Protein AF-A0A9D4HBR3-F1 (afdb_monomer)

Mean predicted aligned error: 15.55 Å

Solvent-accessible surface area (backbone atoms only — not comparable to full-atom values): 8563 Å² total; per-residue (Å²): 109,72,69,60,52,49,53,51,51,51,49,51,51,51,51,50,50,49,49,50,50,50,50,48,51,50,49,49,50,49,50,48,52,51,50,48,51,51,49,49,54,50,50,51,51,48,52,53,49,50,52,51,51,48,52,49,50,50,53,51,49,52,51,49,50,52,50,49,52,49,50,50,53,49,52,53,51,50,51,53,49,52,51,51,49,52,50,51,51,53,56,50,50,66,74,43,65,89,54,67,64,66,54,52,53,53,48,52,51,55,50,50,51,55,48,50,50,49,51,51,52,52,51,51,51,51,52,50,45,41,63,71,48,49,49,54,53,51,52,48,53,54,50,51,51,54,51,52,54,50,52,53,51,49,54,54,50,67,76,74,108

pLDDT: mean 71.57, std 7.6, range [51.59, 83.25]

Radius of gyration: 37.35 Å; Cα contacts (8 Å, |Δi|>4): 34; chains: 1; bounding box: 72×26×119 Å

Foldseek 3Di:
DVVVVVVVVCVVCCCVCCCCVCCCCCCCVVCVVVVVVVVCCCVCCLVVCLVVVLVVCLVVVLVCVLCCLCCCCCVVVVVVVVVVCCVVCVVVCVVPVPPNPPCVVCCCVVCCVVVCCCCCVVSVVVSCCCNPPVSVVVSCVVSVVVSVVVVVVVVVVVVVD

Organism: Dreissena polymorpha (NCBI:txid45954)

Structure (mmCIF, N/CA/C/O backbone):
data_AF-A0A9D4HBR3-F1
#
_entry.id   AF-A0A9D4HBR3-F1
#
loop_
_atom_site.group_PDB
_atom_site.id
_atom_site.type_symbol
_atom_site.label_atom_id
_atom_site.label_alt_id
_atom_site.label_comp_id
_atom_site.label_asym_id
_atom_site.label_entity_id
_atom_site.label_seq_id
_atom_site.pdbx_PDB_ins_code
_atom_site.Cartn_x
_atom_site.Cartn_y
_atom_site.Cartn_z
_atom_site.occupancy
_atom_site.B_iso_or_equiv
_atom_site.auth_seq_id
_atom_site.auth_comp_id
_atom_site.auth_asym_id
_atom_site.auth_atom_id
_atom_site.pdbx_PDB_model_num
ATOM 1 N N . MET A 1 1 ? -37.731 -17.568 69.013 1.00 63.91 1 MET A N 1
ATOM 2 C CA . MET A 1 1 ? -38.483 -17.789 67.756 1.00 63.91 1 MET A CA 1
ATOM 3 C C . MET A 1 1 ? -38.574 -16.510 66.928 1.00 63.91 1 MET A C 1
ATOM 5 O O . MET A 1 1 ? -37.933 -16.454 65.889 1.00 63.91 1 MET A O 1
ATOM 9 N N . HIS A 1 2 ? -39.246 -15.455 67.406 1.00 68.19 2 HIS A N 1
ATOM 10 C CA . HIS A 1 2 ? -39.444 -14.206 66.645 1.00 68.19 2 HIS A CA 1
ATOM 11 C C . HIS A 1 2 ? -38.140 -13.494 66.219 1.00 68.19 2 HIS A C 1
ATOM 13 O O . HIS A 1 2 ? -37.972 -13.130 65.060 1.00 68.19 2 HIS A O 1
ATOM 19 N N . THR A 1 3 ? -37.170 -13.359 67.127 1.00 71.62 3 THR A N 1
ATOM 20 C CA . THR A 1 3 ? -35.855 -12.750 66.843 1.00 71.62 3 THR A CA 1
ATOM 21 C C . THR A 1 3 ? -35.018 -13.555 65.852 1.00 71.62 3 THR A C 1
ATOM 23 O O . THR A 1 3 ? -34.345 -12.970 65.012 1.00 71.62 3 THR A O 1
ATOM 26 N N . TYR A 1 4 ? -35.099 -14.886 65.915 1.00 77.56 4 TYR A N 1
ATOM 27 C CA . TYR A 1 4 ? -34.382 -15.800 65.020 1.00 77.56 4 TYR A CA 1
ATO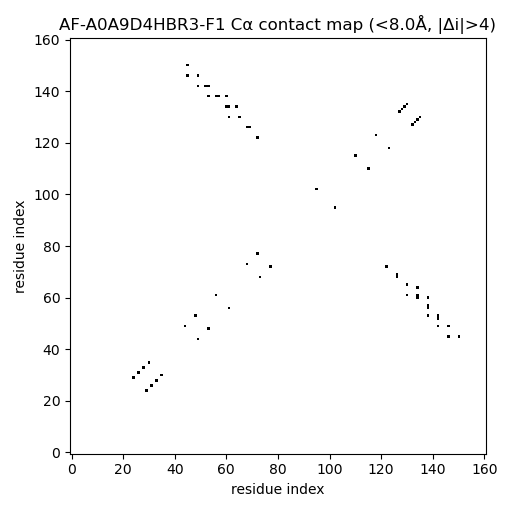M 28 C C . TYR A 1 4 ? -34.943 -15.756 63.594 1.00 77.56 4 TYR A C 1
ATOM 30 O O . TYR A 1 4 ? -34.197 -15.767 62.620 1.00 77.56 4 TYR A O 1
ATOM 38 N N . MET A 1 5 ? -36.268 -15.664 63.471 1.00 75.69 5 MET A N 1
ATOM 39 C CA . MET A 1 5 ? -36.930 -15.515 62.179 1.00 75.69 5 MET A CA 1
ATOM 40 C C . MET A 1 5 ? -36.619 -14.145 61.558 1.00 75.69 5 MET A C 1
ATOM 42 O O . MET A 1 5 ? -36.311 -14.059 60.373 1.00 75.69 5 MET A O 1
ATOM 46 N N . HIS A 1 6 ? -36.615 -13.085 62.372 1.00 81.44 6 HIS A N 1
ATOM 47 C CA . HIS A 1 6 ? -36.271 -11.734 61.932 1.00 81.44 6 HIS A CA 1
ATOM 48 C C . HIS A 1 6 ? -34.823 -11.632 61.428 1.00 81.44 6 HIS A C 1
ATOM 50 O O . HIS A 1 6 ? -34.583 -11.092 60.351 1.00 81.44 6 HIS A O 1
ATOM 56 N N . THR A 1 7 ? -33.847 -12.178 62.160 1.00 78.44 7 THR A N 1
ATOM 57 C CA . THR A 1 7 ? -32.441 -12.162 61.726 1.00 78.44 7 THR A CA 1
ATOM 58 C C . THR A 1 7 ? -32.206 -13.019 60.489 1.00 78.44 7 THR A C 1
ATOM 60 O O . THR A 1 7 ? -31.430 -12.617 59.624 1.00 78.44 7 THR A O 1
ATOM 63 N N . TYR A 1 8 ? -32.890 -14.160 60.361 1.00 83.19 8 TYR A N 1
ATOM 64 C CA . TYR A 1 8 ? -32.780 -15.016 59.181 1.00 83.19 8 TYR A CA 1
ATOM 65 C C . TYR A 1 8 ? -33.325 -14.328 57.927 1.00 83.19 8 TYR A C 1
ATOM 67 O O . TYR A 1 8 ? -32.634 -14.268 56.914 1.00 83.19 8 TYR A O 1
ATOM 75 N N . ILE A 1 9 ? -34.521 -13.738 58.013 1.00 78.88 9 ILE A N 1
ATOM 76 C CA . ILE A 1 9 ? -35.139 -12.991 56.910 1.00 78.88 9 ILE A CA 1
ATOM 77 C C . ILE A 1 9 ? -34.282 -11.782 56.538 1.00 78.88 9 ILE A C 1
ATOM 79 O O . ILE A 1 9 ? -33.980 -11.584 55.365 1.00 78.88 9 ILE A O 1
ATOM 83 N N . HIS A 1 10 ? -33.835 -11.006 57.528 1.00 82.38 10 HIS A N 1
ATOM 84 C CA . HIS A 1 10 ? -32.993 -9.840 57.283 1.00 82.38 10 HIS A CA 1
ATOM 85 C C . HIS A 1 10 ? -31.680 -10.226 56.601 1.00 82.38 10 HIS A C 1
ATOM 87 O O . HIS A 1 10 ? -31.306 -9.617 55.603 1.00 82.38 10 HIS A O 1
ATOM 93 N N . LYS A 1 11 ? -31.007 -11.277 57.085 1.00 82.81 11 LYS A N 1
ATOM 94 C CA . LYS A 1 11 ? -29.763 -11.762 56.489 1.00 82.81 11 LYS A CA 1
ATOM 95 C C . LYS A 1 11 ? -29.993 -12.249 55.065 1.00 82.81 11 LYS A C 1
ATOM 97 O O . LYS A 1 11 ? -29.231 -11.857 54.196 1.00 82.81 11 LYS A O 1
ATOM 102 N N . TYR A 1 12 ? -31.042 -13.036 54.824 1.00 82.75 12 TYR A N 1
ATOM 103 C CA . TYR A 1 12 ? -31.342 -13.597 53.507 1.00 82.75 12 TYR A CA 1
ATOM 104 C C . TYR A 1 12 ? -31.671 -12.507 52.485 1.00 82.75 12 TYR A C 1
ATOM 106 O O . TYR A 1 12 ? -31.082 -12.482 51.408 1.00 82.75 12 TYR A O 1
ATOM 114 N N . ILE A 1 13 ? -32.546 -11.563 52.849 1.00 80.25 13 ILE A N 1
ATOM 115 C CA . ILE A 1 13 ? -32.905 -10.416 52.009 1.00 80.25 13 ILE A CA 1
ATOM 116 C C . ILE A 1 13 ? -31.675 -9.550 51.752 1.00 80.25 13 ILE A C 1
ATOM 118 O O . ILE A 1 13 ? -31.388 -9.235 50.602 1.00 80.25 13 ILE A O 1
ATOM 122 N N . HIS A 1 14 ? -30.912 -9.210 52.793 1.00 83.25 14 HIS A N 1
ATOM 123 C CA . HIS A 1 14 ? -29.719 -8.386 52.646 1.00 83.25 14 HIS A CA 1
ATOM 124 C C . HIS A 1 14 ? -28.685 -9.066 51.752 1.00 83.25 14 HIS A C 1
ATOM 126 O O . HIS A 1 14 ? -28.184 -8.441 50.827 1.00 83.25 14 HIS A O 1
ATOM 132 N N . THR A 1 15 ? -28.376 -10.346 51.974 1.00 81.81 15 THR A N 1
ATOM 133 C CA . THR A 1 15 ? -27.415 -11.056 51.127 1.00 81.81 15 THR A CA 1
ATOM 134 C C . THR A 1 15 ? -27.917 -11.193 49.707 1.00 81.81 15 THR A C 1
ATOM 136 O O . THR A 1 15 ? -27.139 -10.940 48.806 1.00 81.81 15 THR A O 1
ATOM 139 N N . TYR A 1 16 ? -29.187 -11.543 49.492 1.00 81.25 16 TYR A N 1
ATOM 140 C CA . TYR A 1 16 ? -29.725 -11.765 48.153 1.00 81.25 16 TYR A CA 1
ATOM 141 C C . TYR A 1 16 ? -29.804 -10.464 47.357 1.00 81.25 16 TYR A C 1
ATOM 143 O O . TYR A 1 16 ? -29.344 -10.407 46.225 1.00 81.25 16 TYR A O 1
ATOM 151 N N . ILE A 1 17 ? -30.326 -9.395 47.960 1.00 78.88 17 ILE A N 1
ATOM 152 C CA . ILE A 1 17 ? -30.391 -8.079 47.321 1.00 78.88 17 ILE A CA 1
ATOM 153 C C . ILE A 1 17 ? -28.981 -7.549 47.079 1.00 78.88 17 ILE A C 1
ATOM 155 O O . ILE A 1 17 ? -28.681 -7.115 45.973 1.00 78.88 17 ILE A O 1
ATOM 159 N N . HIS A 1 18 ? -28.095 -7.619 48.074 1.00 81.88 18 HIS A N 1
ATOM 160 C CA . HIS A 1 18 ? -26.735 -7.116 47.925 1.00 81.88 18 HIS A CA 1
ATOM 161 C C . HIS A 1 18 ? -25.962 -7.901 46.867 1.00 81.88 18 HIS A C 1
ATOM 163 O O . HIS A 1 18 ? -25.331 -7.291 46.014 1.00 81.88 18 HIS A O 1
ATOM 169 N N . THR A 1 19 ? -25.993 -9.236 46.877 1.00 81.44 19 THR A N 1
ATOM 170 C CA . THR A 1 19 ? -25.280 -10.022 45.866 1.00 81.44 19 THR A CA 1
ATOM 171 C C . THR A 1 19 ? -25.903 -9.841 44.500 1.00 81.44 19 THR A C 1
ATOM 173 O O . THR A 1 19 ? -25.159 -9.619 43.556 1.00 81.44 19 THR A O 1
ATOM 176 N N . TYR A 1 20 ? -27.228 -9.870 44.367 1.00 80.38 20 TYR A N 1
ATOM 177 C CA . TYR A 1 20 ? -27.887 -9.735 43.072 1.00 80.38 20 TYR A CA 1
ATOM 178 C C . TYR A 1 20 ? -27.668 -8.348 42.472 1.00 80.38 20 TYR A C 1
ATOM 180 O O . TYR A 1 20 ? -27.210 -8.243 41.342 1.00 80.38 20 TYR A O 1
ATOM 188 N N . ILE A 1 21 ? -27.903 -7.278 43.235 1.00 77.88 21 ILE A N 1
ATOM 189 C CA . ILE A 1 21 ? -27.688 -5.909 42.756 1.00 77.88 21 ILE A CA 1
ATOM 190 C C . ILE A 1 21 ? -26.208 -5.676 42.472 1.00 77.88 21 ILE A C 1
ATOM 192 O O . ILE A 1 21 ? -25.870 -5.184 41.401 1.00 77.88 21 ILE A O 1
ATOM 196 N N . HIS A 1 22 ? -25.312 -6.053 43.385 1.00 80.44 22 HIS A N 1
ATOM 197 C CA . HIS A 1 22 ? -23.886 -5.822 43.186 1.00 80.44 22 HIS A CA 1
ATOM 198 C C . HIS A 1 22 ? -23.346 -6.637 42.016 1.00 80.44 22 HIS A C 1
ATOM 200 O O . HIS A 1 22 ? -22.602 -6.101 41.205 1.00 80.44 22 HIS A O 1
ATOM 206 N N . THR A 1 23 ? -23.692 -7.918 41.894 1.00 80.06 23 THR A N 1
ATOM 207 C CA . THR A 1 23 ? -23.226 -8.729 40.763 1.00 80.06 23 THR A CA 1
ATOM 208 C C . THR A 1 23 ? -23.844 -8.241 39.470 1.00 80.06 23 THR A C 1
ATOM 210 O O . THR A 1 23 ? -23.101 -8.031 38.524 1.00 80.06 23 THR A O 1
ATOM 213 N N . TYR A 1 24 ? -25.148 -7.975 39.418 1.00 79.69 24 TYR A N 1
ATOM 214 C CA . TYR A 1 24 ? -25.812 -7.525 38.200 1.00 79.69 24 TYR A CA 1
ATOM 215 C C . TYR A 1 24 ? -25.300 -6.161 37.745 1.00 79.69 24 TYR A C 1
ATOM 217 O O . TYR A 1 24 ? -24.870 -6.026 36.609 1.00 79.69 24 TYR A O 1
ATOM 225 N N . ILE A 1 25 ? -25.262 -5.162 38.630 1.00 76.56 25 ILE A N 1
ATOM 226 C CA . ILE A 1 25 ? -24.754 -3.827 38.296 1.00 76.56 25 ILE A CA 1
ATOM 227 C C . ILE A 1 25 ? -23.273 -3.899 37.941 1.00 76.56 25 ILE A C 1
ATOM 229 O O . ILE A 1 25 ? -22.880 -3.378 36.904 1.00 76.56 25 ILE A O 1
ATOM 233 N N . HIS A 1 26 ? -22.445 -4.557 38.755 1.00 78.94 26 HIS A N 1
ATOM 234 C CA . HIS A 1 26 ? -21.012 -4.607 38.490 1.00 78.94 26 HIS A CA 1
ATOM 235 C C . HIS A 1 26 ? -20.715 -5.377 37.209 1.00 78.94 26 HIS A C 1
ATOM 237 O O . HIS A 1 26 ? -19.936 -4.901 36.395 1.00 78.94 26 HIS A O 1
ATOM 243 N N . THR A 1 27 ? -21.303 -6.556 37.005 1.00 78.69 27 THR A N 1
ATOM 244 C CA . THR A 1 27 ? -21.073 -7.324 35.777 1.00 78.69 27 THR A CA 1
ATOM 245 C C . THR A 1 27 ? -21.620 -6.572 34.587 1.00 78.69 27 THR A C 1
ATOM 247 O O . THR A 1 27 ? -20.846 -6.301 33.690 1.00 78.69 27 THR A O 1
ATOM 250 N N . TYR A 1 28 ? -22.876 -6.128 34.606 1.00 78.56 28 TYR A N 1
ATOM 251 C CA . TYR A 1 28 ? -23.482 -5.438 33.475 1.00 78.56 28 TYR A CA 1
ATOM 252 C C . TYR A 1 28 ? -22.743 -4.149 33.124 1.00 78.56 28 TYR A C 1
ATOM 254 O O . TYR A 1 28 ? -22.356 -3.977 31.976 1.00 78.56 28 TYR A O 1
ATOM 262 N N . ILE A 1 29 ? -22.486 -3.261 34.090 1.00 74.88 29 ILE A N 1
ATOM 263 C CA . ILE A 1 29 ? -21.772 -2.004 33.833 1.00 74.88 29 ILE A CA 1
ATOM 264 C C . ILE A 1 29 ? -20.343 -2.294 33.392 1.00 74.88 29 ILE A C 1
ATOM 266 O O . ILE A 1 29 ? -19.911 -1.761 32.375 1.00 74.88 29 ILE A O 1
ATOM 270 N N . HIS A 1 30 ? -19.612 -3.154 34.104 1.00 77.12 30 HIS A N 1
ATOM 271 C CA . HIS A 1 30 ? -18.224 -3.435 33.760 1.00 77.12 30 HIS A CA 1
ATOM 272 C C . HIS A 1 30 ? -18.124 -4.121 32.401 1.00 77.12 30 HIS A C 1
ATOM 274 O O . HIS A 1 30 ? -17.348 -3.685 31.563 1.00 77.12 30 HIS A O 1
ATOM 280 N N . THR A 1 31 ? -18.903 -5.169 32.134 1.00 77.12 31 THR A N 1
ATOM 281 C CA . THR A 1 31 ? -18.855 -5.858 30.845 1.00 77.12 31 THR A CA 1
ATOM 282 C C . THR A 1 31 ? -19.355 -4.957 29.741 1.00 77.12 31 THR A C 1
ATOM 284 O O . THR A 1 31 ? -18.696 -4.880 28.719 1.00 77.12 31 THR A O 1
ATOM 287 N N . TYR A 1 32 ? -20.464 -4.241 29.921 1.00 77.75 32 TYR A N 1
ATOM 288 C CA . TYR A 1 32 ? -21.015 -3.391 28.871 1.00 77.75 32 TYR A CA 1
ATOM 289 C C . TYR A 1 32 ? -20.079 -2.230 28.556 1.00 77.75 32 TYR A C 1
ATOM 291 O O . TYR A 1 32 ? -19.695 -2.068 27.407 1.00 77.75 32 TYR A O 1
ATOM 299 N N . ILE A 1 33 ? -19.641 -1.465 29.558 1.00 74.12 33 ILE A N 1
ATOM 300 C CA . ILE A 1 33 ? -18.741 -0.328 29.340 1.00 74.12 33 ILE A CA 1
ATOM 301 C C . ILE A 1 33 ? -17.395 -0.812 28.809 1.00 74.12 33 ILE A C 1
ATOM 303 O O . ILE A 1 33 ? -16.928 -0.291 27.801 1.00 74.12 33 ILE A O 1
ATOM 307 N N . HIS A 1 34 ? -16.787 -1.828 29.424 1.00 77.56 34 HIS A N 1
ATOM 308 C CA . HIS A 1 34 ? -15.484 -2.317 28.983 1.00 77.56 34 HIS A CA 1
ATOM 309 C C . HIS A 1 34 ? -15.558 -2.904 27.574 1.00 77.56 34 HIS A C 1
ATOM 311 O O . HIS A 1 34 ? -14.744 -2.556 26.726 1.00 77.56 34 HIS A O 1
ATOM 317 N N . THR A 1 35 ? -16.532 -3.773 27.282 1.00 78.00 35 THR A N 1
ATOM 318 C CA . THR A 1 35 ? -16.651 -4.365 25.942 1.00 78.00 35 THR A CA 1
ATOM 319 C C . THR A 1 35 ? -17.042 -3.324 24.912 1.00 78.00 35 THR A C 1
ATOM 321 O O . THR A 1 35 ? -16.433 -3.306 23.851 1.00 78.00 35 THR A O 1
ATOM 324 N N . TYR A 1 36 ? -17.978 -2.423 25.203 1.00 78.62 36 TYR A N 1
ATOM 325 C CA . TYR A 1 36 ? -18.396 -1.383 24.270 1.00 78.62 36 TYR A CA 1
ATOM 326 C C . TYR A 1 36 ? -17.258 -0.412 23.973 1.00 78.62 36 TYR A C 1
ATOM 328 O O . TYR A 1 36 ? -16.938 -0.192 22.812 1.00 78.62 36 TYR A O 1
ATOM 336 N N . ILE A 1 37 ? -16.591 0.124 24.998 1.00 74.31 37 ILE A N 1
ATOM 337 C CA . ILE A 1 37 ? -15.467 1.045 24.806 1.00 74.31 37 ILE A CA 1
ATOM 338 C C . ILE A 1 37 ? -14.321 0.332 24.092 1.00 74.31 37 ILE A C 1
ATOM 340 O O . ILE A 1 37 ? -13.815 0.849 23.100 1.00 74.31 37 ILE A O 1
ATOM 344 N N . HIS A 1 38 ? -13.943 -0.870 24.530 1.00 77.38 38 HIS A N 1
ATOM 345 C CA . HIS A 1 38 ? -12.857 -1.614 23.900 1.00 77.38 38 HIS A CA 1
ATOM 346 C C . HIS A 1 38 ? -13.185 -1.956 22.445 1.00 77.38 38 HIS A C 1
ATOM 348 O O . HIS A 1 38 ? -12.355 -1.750 21.564 1.00 77.38 38 HIS A O 1
ATOM 354 N N . THR A 1 39 ? -14.379 -2.476 22.157 1.00 78.56 39 THR A N 1
ATOM 355 C CA . THR A 1 39 ? -14.769 -2.838 20.787 1.00 78.56 39 THR A CA 1
ATOM 356 C C . THR A 1 39 ? -14.920 -1.609 19.913 1.00 78.56 39 THR A C 1
ATOM 358 O O . THR A 1 39 ? -14.410 -1.619 18.799 1.00 78.56 39 THR A O 1
ATOM 361 N N . TYR A 1 40 ? -15.536 -0.534 20.401 1.00 78.50 40 TYR A N 1
ATOM 362 C CA . TYR A 1 40 ? -15.703 0.707 19.654 1.00 78.50 40 TYR A CA 1
ATOM 363 C C . TYR A 1 40 ? -14.355 1.355 19.341 1.00 78.50 40 TYR A C 1
ATOM 365 O O . TYR A 1 40 ? -14.066 1.632 18.182 1.00 78.50 40 TYR A O 1
ATOM 373 N N . ILE A 1 41 ? -13.490 1.535 20.342 1.00 74.06 41 ILE A N 1
ATOM 374 C CA . ILE A 1 41 ? -12.155 2.112 20.147 1.00 74.06 41 ILE A CA 1
ATOM 375 C C . ILE A 1 41 ? -11.331 1.224 19.218 1.00 74.06 41 ILE A C 1
ATOM 377 O O . ILE A 1 41 ? -10.757 1.723 18.253 1.00 74.06 41 ILE A O 1
ATOM 381 N N . HIS A 1 42 ? -11.303 -0.088 19.461 1.00 76.69 42 HIS A N 1
ATOM 382 C CA . HIS A 1 42 ? -10.547 -1.014 18.628 1.00 76.69 42 HIS A CA 1
ATOM 383 C C . HIS A 1 42 ? -11.050 -0.998 17.184 1.00 76.69 42 HIS A C 1
ATOM 385 O O . HIS A 1 42 ? -10.259 -0.826 16.265 1.00 76.69 42 HIS A O 1
ATOM 391 N N . THR 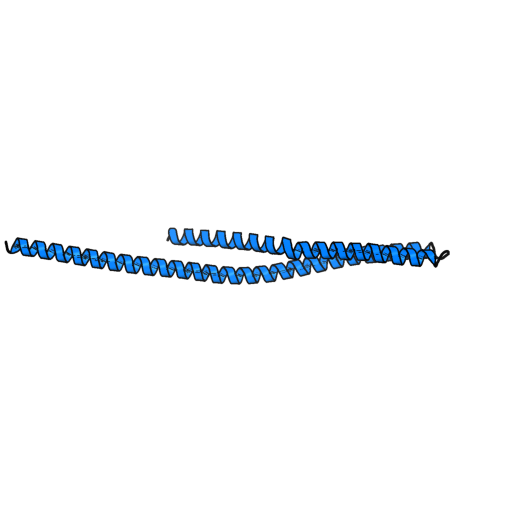A 1 43 ? -12.357 -1.142 16.958 1.00 79.12 43 THR A N 1
ATOM 392 C CA . THR A 1 43 ? -12.926 -1.181 15.604 1.00 79.12 43 THR A CA 1
ATOM 393 C C . THR A 1 43 ? -12.781 0.150 14.891 1.00 79.12 43 THR A C 1
ATOM 395 O O . THR A 1 43 ? -12.314 0.149 13.756 1.00 79.12 43 THR A O 1
ATOM 398 N N . TYR A 1 44 ? -13.105 1.271 15.537 1.00 78.25 44 TYR A N 1
ATOM 399 C CA . TYR A 1 44 ? -13.005 2.601 14.945 1.00 78.25 44 TYR A CA 1
ATOM 400 C C . TYR A 1 44 ? -11.559 2.942 14.592 1.00 78.25 44 TYR A C 1
ATOM 402 O O . TYR A 1 44 ? -11.270 3.290 13.451 1.00 78.25 44 TYR A O 1
ATOM 410 N N . ILE A 1 45 ? -10.625 2.785 15.535 1.00 72.25 45 ILE A N 1
ATOM 411 C CA . ILE A 1 45 ? -9.213 3.085 15.280 1.00 72.25 45 ILE A CA 1
ATOM 412 C C . ILE A 1 45 ? -8.657 2.134 14.227 1.00 72.25 45 ILE A C 1
ATOM 414 O O . ILE A 1 45 ? -7.999 2.600 13.299 1.00 72.25 45 ILE A O 1
ATOM 418 N N . HIS A 1 46 ? -8.935 0.832 14.332 1.00 76.25 46 HIS A N 1
ATOM 419 C CA . HIS A 1 46 ? -8.457 -0.145 13.364 1.00 76.25 46 HIS A CA 1
ATOM 420 C C . HIS A 1 46 ? -8.981 0.168 11.967 1.00 76.25 46 HIS A C 1
ATOM 422 O O . HIS A 1 46 ? -8.190 0.318 11.047 1.00 76.25 46 HIS A O 1
ATOM 428 N N . THR A 1 47 ? -10.295 0.305 11.783 1.00 78.38 47 THR A N 1
ATOM 429 C CA . THR A 1 47 ? -10.879 0.550 10.456 1.00 78.38 47 THR A CA 1
ATOM 430 C C . THR A 1 47 ? -10.486 1.909 9.902 1.00 78.38 47 THR A C 1
ATOM 432 O O . THR A 1 47 ? -10.042 1.972 8.757 1.00 78.38 47 THR A O 1
ATOM 435 N N . TYR A 1 48 ? -10.567 2.979 10.692 1.00 77.12 48 TYR A N 1
ATOM 436 C CA . TYR A 1 48 ? -10.234 4.322 10.228 1.00 77.12 48 TYR A CA 1
ATOM 437 C C . TYR A 1 48 ? -8.749 4.444 9.886 1.00 77.12 48 TYR A C 1
ATOM 439 O O . TYR A 1 48 ? -8.402 4.864 8.784 1.00 77.12 48 TYR A O 1
ATOM 447 N N . LYS A 1 49 ? -7.847 4.019 10.783 1.00 71.25 49 LYS A N 1
ATOM 448 C CA . LYS A 1 49 ? -6.410 4.087 10.494 1.00 71.25 49 LYS A CA 1
ATOM 449 C C . LYS A 1 49 ? -6.006 3.111 9.407 1.00 71.25 49 LYS A C 1
ATOM 451 O O . LYS A 1 49 ? -5.252 3.515 8.534 1.00 71.25 49 LYS A O 1
ATOM 456 N N . HIS A 1 50 ? -6.500 1.873 9.414 1.00 78.12 50 HIS A N 1
ATOM 457 C CA . HIS A 1 50 ? -6.175 0.920 8.356 1.00 78.12 50 HIS A CA 1
ATOM 458 C C . HIS A 1 50 ? -6.605 1.468 6.999 1.00 78.12 50 HIS A C 1
ATOM 460 O O . HIS A 1 50 ? -5.798 1.494 6.082 1.00 78.12 50 HIS A O 1
ATOM 466 N N . THR A 1 51 ? -7.848 1.930 6.852 1.00 79.81 51 THR A N 1
ATOM 467 C CA . THR A 1 51 ? -8.344 2.426 5.558 1.00 79.81 51 THR A CA 1
ATOM 468 C C . THR A 1 51 ? -7.618 3.692 5.117 1.00 79.81 51 THR A C 1
ATOM 470 O O . THR A 1 51 ? -7.155 3.749 3.980 1.00 79.81 51 THR A O 1
ATOM 473 N N . TYR A 1 52 ? -7.435 4.664 6.014 1.00 78.94 52 TYR A N 1
ATOM 474 C CA . TYR A 1 52 ? -6.757 5.916 5.694 1.00 78.94 52 TYR A CA 1
ATOM 475 C C . TYR A 1 52 ? -5.277 5.706 5.357 1.00 78.94 52 TYR A C 1
ATOM 477 O O . TYR A 1 52 ? -4.805 6.161 4.317 1.00 78.94 52 TYR A O 1
ATOM 485 N N . ILE A 1 53 ? -4.543 4.980 6.207 1.00 74.06 53 ILE A N 1
ATOM 486 C CA . ILE A 1 53 ? -3.117 4.702 6.001 1.00 74.06 53 ILE A CA 1
ATOM 487 C C . ILE A 1 53 ? -2.937 3.842 4.756 1.00 74.06 53 ILE A C 1
ATOM 489 O O . ILE A 1 53 ? -2.059 4.132 3.950 1.00 74.06 53 ILE A O 1
ATOM 493 N N . HIS A 1 54 ? -3.781 2.829 4.550 1.00 78.38 54 HIS A N 1
ATOM 494 C CA . HIS A 1 54 ? -3.709 2.002 3.353 1.00 78.38 54 HIS A CA 1
ATOM 495 C C . HIS A 1 54 ? -3.950 2.818 2.088 1.00 78.38 54 HIS A C 1
ATOM 497 O O . HIS A 1 54 ? -3.143 2.736 1.169 1.00 78.38 54 HIS A O 1
ATOM 503 N N . ALA A 1 55 ? -4.991 3.650 2.047 1.00 79.62 55 ALA A N 1
ATOM 504 C CA . ALA A 1 55 ? -5.273 4.495 0.892 1.00 79.62 55 ALA A CA 1
ATOM 505 C C . ALA A 1 55 ? -4.142 5.499 0.626 1.00 79.62 55 ALA A C 1
ATOM 507 O O . ALA A 1 55 ? -3.685 5.626 -0.511 1.00 79.62 55 ALA A O 1
ATOM 508 N N . TYR A 1 56 ? -3.650 6.176 1.665 1.00 77.88 56 TYR A N 1
ATOM 509 C CA . TYR A 1 56 ? -2.575 7.158 1.542 1.00 77.88 56 TYR A CA 1
ATOM 510 C C . TYR A 1 56 ? -1.258 6.516 1.094 1.00 77.88 56 TYR A C 1
ATOM 512 O O . TYR A 1 56 ? -0.650 6.955 0.122 1.00 77.88 56 TYR A O 1
ATOM 520 N N . ILE A 1 57 ? -0.827 5.442 1.759 1.00 73.69 57 ILE A N 1
ATOM 521 C CA . ILE A 1 57 ? 0.418 4.746 1.425 1.00 73.69 57 ILE A CA 1
ATOM 522 C C . ILE A 1 57 ? 0.313 4.118 0.041 1.00 73.69 57 ILE A C 1
ATOM 524 O O . ILE A 1 57 ? 1.231 4.265 -0.758 1.00 73.69 57 ILE A O 1
ATOM 528 N N . HIS A 1 58 ? -0.805 3.464 -0.278 1.00 78.62 58 HIS A N 1
ATOM 529 C CA . HIS A 1 58 ? -0.996 2.876 -1.595 1.00 78.62 58 HIS A CA 1
ATOM 530 C C . HIS A 1 58 ? -0.930 3.942 -2.688 1.00 78.62 58 HIS A C 1
ATOM 532 O O . HIS A 1 58 ? -0.196 3.774 -3.653 1.00 78.62 58 HIS A O 1
ATOM 538 N N . THR A 1 59 ? -1.644 5.059 -2.548 1.00 80.06 59 THR A N 1
ATOM 539 C CA . THR A 1 59 ? -1.619 6.126 -3.560 1.00 80.06 59 THR A CA 1
ATOM 540 C C . THR A 1 59 ? -0.247 6.784 -3.669 1.00 80.06 59 THR A C 1
ATOM 542 O O . THR A 1 59 ? 0.274 6.907 -4.777 1.00 80.06 59 THR A O 1
ATOM 545 N N . TYR A 1 60 ? 0.381 7.143 -2.550 1.00 76.88 60 TYR A N 1
ATOM 546 C CA . TYR A 1 60 ? 1.687 7.796 -2.541 1.00 76.88 60 TYR A CA 1
ATOM 547 C C . TYR A 1 60 ? 2.792 6.891 -3.093 1.00 76.88 60 TYR A C 1
ATOM 549 O O . TYR A 1 60 ? 3.524 7.285 -3.995 1.00 76.88 60 TYR A O 1
ATOM 557 N N . ILE A 1 61 ? 2.897 5.653 -2.604 1.00 73.62 61 ILE A N 1
ATOM 558 C CA . ILE A 1 61 ? 3.936 4.718 -3.044 1.00 73.62 61 ILE A CA 1
ATOM 559 C C . ILE A 1 61 ? 3.731 4.340 -4.500 1.00 73.62 61 ILE A C 1
ATOM 561 O O . ILE A 1 61 ? 4.689 4.334 -5.266 1.00 73.62 61 ILE A O 1
ATOM 565 N N . ASN A 1 62 ? 2.498 4.035 -4.902 1.00 77.44 62 ASN A N 1
ATOM 566 C CA . ASN A 1 62 ? 2.240 3.595 -6.263 1.00 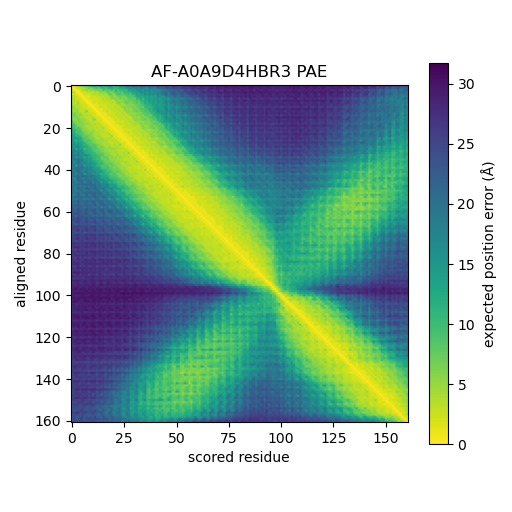77.44 62 ASN A CA 1
ATOM 567 C C . ASN A 1 62 ? 2.514 4.737 -7.254 1.00 77.44 62 ASN A C 1
ATOM 569 O O . ASN A 1 62 ? 3.198 4.522 -8.247 1.00 77.44 62 ASN A O 1
ATOM 573 N N . THR A 1 63 ? 2.111 5.976 -6.944 1.00 78.62 63 THR A N 1
ATOM 574 C CA . THR A 1 63 ? 2.443 7.142 -7.784 1.00 78.62 63 THR A CA 1
ATOM 575 C C . THR A 1 63 ? 3.938 7.450 -7.794 1.00 78.62 63 THR A C 1
ATOM 577 O O . THR A 1 63 ? 4.502 7.629 -8.873 1.00 78.62 63 THR A O 1
ATOM 580 N N . TYR A 1 64 ? 4.604 7.463 -6.638 1.00 75.88 64 TYR A N 1
ATOM 581 C CA . TYR A 1 64 ? 6.034 7.750 -6.540 1.00 75.88 64 TYR A CA 1
ATOM 582 C C . TYR A 1 64 ? 6.878 6.697 -7.258 1.00 75.88 64 TYR A C 1
ATOM 584 O O . TYR A 1 64 ? 7.699 7.036 -8.102 1.00 75.88 64 TYR A O 1
ATOM 592 N N . ILE A 1 65 ? 6.653 5.412 -6.980 1.00 70.12 65 ILE A N 1
ATOM 593 C CA . ILE A 1 65 ? 7.407 4.325 -7.607 1.00 70.12 65 ILE A CA 1
ATOM 594 C C . ILE A 1 65 ? 7.108 4.272 -9.102 1.00 70.12 65 ILE A C 1
ATOM 596 O O . ILE A 1 65 ? 8.041 4.167 -9.895 1.00 70.12 65 ILE A O 1
ATOM 600 N N . HIS A 1 66 ? 5.841 4.385 -9.509 1.00 73.81 66 HIS A N 1
ATOM 601 C CA . HIS A 1 66 ? 5.491 4.381 -10.925 1.00 73.81 66 HIS A CA 1
ATOM 602 C C . HIS A 1 66 ? 6.169 5.535 -11.666 1.00 73.81 66 HIS A C 1
ATOM 604 O O . HIS A 1 66 ? 6.827 5.304 -12.676 1.00 73.81 66 HIS A O 1
ATOM 610 N N . THR A 1 67 ? 6.075 6.762 -11.150 1.00 77.00 67 THR A N 1
ATOM 611 C CA . THR A 1 67 ? 6.698 7.931 -11.786 1.00 77.00 67 THR A CA 1
ATOM 612 C C . THR A 1 67 ? 8.217 7.848 -11.763 1.00 77.00 67 THR A C 1
ATOM 614 O O . THR A 1 67 ? 8.834 8.063 -12.801 1.00 77.00 67 THR A O 1
ATOM 617 N N . TYR A 1 68 ? 8.832 7.486 -10.638 1.00 74.31 68 TYR A N 1
ATOM 618 C CA . TYR A 1 68 ? 10.283 7.379 -10.509 1.00 74.31 68 TYR A CA 1
ATOM 619 C C . TYR A 1 68 ? 10.855 6.300 -11.426 1.00 74.31 68 TYR A C 1
ATOM 621 O O . TYR A 1 68 ? 11.758 6.573 -12.209 1.00 74.31 68 TYR A O 1
ATOM 629 N N . ILE A 1 69 ? 10.305 5.085 -11.391 1.00 69.94 69 ILE A N 1
ATOM 630 C CA . ILE A 1 69 ? 10.779 3.985 -12.235 1.00 69.94 69 ILE A CA 1
ATOM 631 C C . ILE A 1 69 ? 10.514 4.297 -13.701 1.00 69.94 69 ILE A C 1
ATOM 633 O O . ILE A 1 69 ? 11.409 4.125 -14.527 1.00 69.94 69 ILE A O 1
ATOM 637 N N . HIS A 1 70 ? 9.316 4.781 -14.037 1.00 72.56 70 HIS A N 1
ATOM 638 C CA . HIS A 1 70 ? 9.002 5.114 -15.417 1.00 72.56 70 HIS A CA 1
ATOM 639 C C . HIS A 1 70 ? 9.943 6.195 -15.941 1.00 72.56 70 HIS A C 1
ATOM 641 O O . HIS A 1 70 ? 10.549 5.988 -16.987 1.00 72.56 70 HIS A O 1
ATOM 647 N N . THR A 1 71 ? 10.112 7.303 -15.220 1.00 75.56 71 THR A N 1
ATOM 648 C CA . THR A 1 71 ? 10.989 8.398 -15.650 1.00 75.56 71 THR A CA 1
ATOM 649 C C . THR A 1 71 ? 12.443 7.963 -15.686 1.00 75.56 71 THR A C 1
ATOM 651 O O . THR A 1 71 ? 13.081 8.175 -16.709 1.00 75.56 71 THR A O 1
ATOM 654 N N . TYR A 1 72 ? 12.964 7.306 -14.650 1.00 72.62 72 TYR A N 1
ATOM 655 C CA . TYR A 1 72 ? 14.359 6.873 -14.591 1.00 72.62 72 TYR A CA 1
ATOM 656 C C . TYR A 1 72 ? 14.690 5.867 -15.693 1.00 72.62 72 TYR A C 1
ATOM 658 O O . TYR A 1 72 ? 15.607 6.096 -16.477 1.00 72.62 72 TYR A O 1
ATOM 666 N N . ILE A 1 73 ? 13.914 4.785 -15.816 1.00 67.50 73 ILE A N 1
ATOM 667 C CA . ILE A 1 73 ? 14.151 3.764 -16.843 1.00 67.50 73 ILE A CA 1
ATOM 668 C C . ILE A 1 73 ? 13.948 4.363 -18.229 1.00 67.50 73 ILE A C 1
ATOM 670 O O . ILE A 1 73 ? 14.788 4.168 -19.105 1.00 67.50 73 ILE A O 1
ATOM 674 N N . HIS A 1 74 ? 12.858 5.105 -18.442 1.00 71.56 74 HIS A N 1
ATOM 675 C CA . HIS A 1 74 ? 12.582 5.669 -19.754 1.00 71.56 74 HIS A CA 1
ATOM 676 C C . HIS A 1 74 ? 13.660 6.669 -20.155 1.00 71.56 74 HIS A C 1
ATOM 678 O O . HIS A 1 74 ? 14.224 6.519 -21.230 1.00 71.56 74 HIS A O 1
ATOM 684 N N . THR A 1 75 ? 14.001 7.636 -19.302 1.00 73.06 75 THR A N 1
ATOM 685 C CA . THR A 1 75 ? 15.023 8.639 -19.627 1.00 73.06 75 THR A CA 1
ATOM 686 C C . THR A 1 75 ? 16.397 8.010 -19.774 1.00 73.06 75 THR A C 1
ATOM 688 O O . THR A 1 75 ? 17.036 8.251 -20.792 1.00 73.06 75 THR A O 1
ATOM 691 N N . TYR A 1 76 ? 16.846 7.170 -18.840 1.00 70.56 76 TYR A N 1
ATOM 692 C CA . TYR A 1 76 ? 18.182 6.576 -18.888 1.00 70.56 76 TYR A CA 1
ATOM 693 C C . TYR A 1 76 ? 18.352 5.659 -20.101 1.00 70.56 76 TYR A C 1
ATOM 695 O O . TYR A 1 76 ? 19.277 5.841 -20.889 1.00 70.56 76 TYR A O 1
ATOM 703 N N . ILE A 1 77 ? 17.422 4.722 -20.316 1.00 66.50 77 ILE A N 1
ATOM 704 C CA . ILE A 1 77 ? 17.504 3.790 -21.446 1.00 66.50 77 ILE A CA 1
ATOM 705 C C . ILE A 1 77 ? 17.313 4.535 -22.765 1.00 66.50 77 ILE A C 1
ATOM 707 O O . ILE A 1 77 ? 18.097 4.336 -23.692 1.00 66.50 77 ILE A O 1
ATOM 711 N N . HIS A 1 78 ? 16.312 5.415 -22.868 1.00 69.56 78 HIS A N 1
ATOM 712 C CA . HIS A 1 78 ? 16.067 6.148 -24.107 1.00 69.56 78 HIS A CA 1
ATOM 713 C C . HIS A 1 78 ? 17.246 7.055 -24.453 1.00 69.56 78 HIS A C 1
ATOM 715 O O . HIS A 1 78 ? 17.684 7.057 -25.597 1.00 69.56 78 HIS A O 1
ATOM 721 N N . THR A 1 79 ? 17.788 7.819 -23.502 1.00 70.69 79 THR A N 1
ATOM 722 C CA . THR A 1 79 ? 18.919 8.717 -23.782 1.00 70.69 79 THR A CA 1
ATOM 723 C C . THR A 1 79 ? 20.184 7.941 -24.112 1.00 70.69 79 THR A C 1
ATOM 725 O O . THR A 1 79 ? 20.814 8.252 -25.122 1.00 70.69 79 THR A O 1
ATOM 728 N N . TYR A 1 80 ? 20.528 6.905 -23.343 1.00 69.69 80 TYR A N 1
ATOM 729 C CA . TYR A 1 80 ? 21.723 6.096 -23.584 1.00 69.69 80 TYR A CA 1
ATOM 730 C C . TYR A 1 80 ? 21.659 5.380 -24.935 1.00 69.69 80 TYR A C 1
ATOM 732 O O . TYR A 1 80 ? 22.572 5.491 -25.750 1.00 69.69 80 TYR A O 1
ATOM 740 N N . ILE A 1 81 ? 20.544 4.707 -25.229 1.00 66.00 81 ILE A N 1
ATOM 741 C CA . ILE A 1 81 ? 20.380 3.991 -26.496 1.00 66.00 81 ILE A CA 1
ATOM 742 C C . ILE A 1 81 ? 20.290 4.973 -27.664 1.00 66.00 81 ILE A C 1
ATOM 744 O O . ILE A 1 81 ? 20.953 4.774 -28.679 1.00 66.00 81 ILE A O 1
ATOM 748 N N . HIS A 1 82 ? 19.519 6.057 -27.545 1.00 68.62 82 HIS A N 1
ATOM 749 C CA . HIS A 1 82 ? 19.388 7.026 -28.632 1.00 68.62 82 HIS A CA 1
ATOM 750 C C . HIS A 1 82 ? 20.723 7.701 -28.957 1.00 68.62 82 HIS A C 1
ATOM 752 O O . HIS A 1 82 ? 21.071 7.836 -30.130 1.00 68.62 82 HIS A O 1
ATOM 758 N N . THR A 1 83 ? 21.502 8.081 -27.941 1.00 70.00 83 THR A N 1
ATOM 759 C CA . THR A 1 83 ? 22.833 8.665 -28.147 1.00 70.00 83 THR A CA 1
ATOM 760 C C . THR A 1 83 ? 23.810 7.655 -28.735 1.00 70.00 83 THR A C 1
ATOM 762 O O . THR A 1 83 ? 24.487 7.996 -29.702 1.00 70.00 83 THR A O 1
ATOM 765 N N . TYR A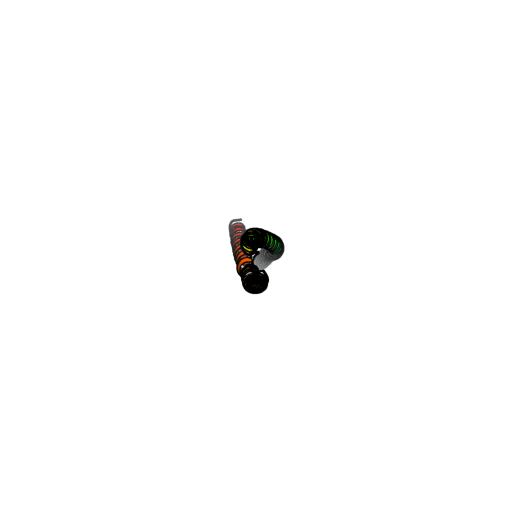 1 84 ? 23.836 6.416 -28.236 1.00 68.44 84 TYR A N 1
ATOM 766 C CA . TYR A 1 84 ? 24.702 5.353 -28.753 1.00 68.44 84 TYR A CA 1
ATOM 767 C C . TYR A 1 84 ? 24.375 4.976 -30.205 1.00 68.44 84 TYR A C 1
ATOM 769 O O . TYR A 1 84 ? 25.265 4.887 -31.046 1.00 68.44 84 TYR A O 1
ATOM 777 N N . ILE A 1 85 ? 23.091 4.812 -30.542 1.00 64.38 85 ILE A N 1
ATOM 778 C CA . ILE A 1 85 ? 22.664 4.548 -31.922 1.00 64.38 85 ILE A CA 1
ATOM 779 C C . ILE A 1 85 ? 23.030 5.730 -32.810 1.00 64.38 85 ILE A C 1
ATOM 781 O O . ILE A 1 85 ? 23.582 5.534 -33.889 1.00 64.38 85 ILE A O 1
ATOM 785 N N . ARG A 1 86 ? 22.719 6.960 -32.387 1.00 66.44 86 ARG A N 1
ATOM 786 C CA . ARG A 1 86 ? 22.976 8.147 -33.204 1.00 66.44 86 ARG A CA 1
ATOM 787 C C . ARG A 1 86 ? 24.463 8.292 -33.492 1.00 66.44 86 ARG A C 1
ATOM 789 O O . ARG A 1 86 ? 24.811 8.574 -34.632 1.00 66.44 86 ARG A O 1
ATOM 796 N N . THR A 1 87 ? 25.333 8.075 -32.510 1.00 67.75 87 THR A N 1
ATOM 797 C CA . THR A 1 87 ? 26.783 8.135 -32.723 1.00 67.75 87 THR A CA 1
ATOM 798 C C . THR A 1 87 ? 27.266 6.987 -33.597 1.00 67.75 87 THR A C 1
ATOM 800 O O . THR A 1 87 ? 27.958 7.255 -34.573 1.00 67.75 87 THR A O 1
ATOM 803 N N . TYR A 1 88 ? 26.857 5.745 -33.328 1.00 64.69 88 TYR A N 1
ATOM 804 C CA . TYR A 1 88 ? 27.298 4.569 -34.082 1.00 64.69 88 TYR A CA 1
ATOM 805 C C . TYR A 1 88 ? 26.812 4.576 -35.537 1.00 64.69 88 TYR A C 1
ATOM 807 O O . TYR A 1 88 ? 27.594 4.387 -36.463 1.00 64.69 88 TYR A O 1
ATOM 815 N N . VAL A 1 89 ? 25.527 4.851 -35.772 1.00 63.47 89 VAL A N 1
ATOM 816 C CA . VAL A 1 89 ? 24.965 4.957 -37.127 1.00 63.47 89 VAL A CA 1
ATOM 817 C C . VAL A 1 89 ? 25.596 6.127 -37.868 1.00 63.47 89 VAL A C 1
ATOM 819 O O . VAL A 1 89 ? 25.936 5.985 -39.037 1.00 63.47 89 VAL A O 1
ATOM 822 N N . HIS A 1 90 ? 25.788 7.275 -37.214 1.00 64.38 90 HIS A N 1
ATOM 823 C CA . HIS A 1 90 ? 26.373 8.435 -37.879 1.00 64.38 90 HIS A CA 1
ATOM 824 C C . HIS A 1 90 ? 27.843 8.213 -38.254 1.00 64.38 90 HIS A C 1
ATOM 826 O O . HIS A 1 90 ? 28.234 8.542 -39.373 1.00 64.38 90 HIS A O 1
ATOM 832 N N . THR A 1 91 ? 28.654 7.622 -37.372 1.00 62.25 91 THR A N 1
ATOM 833 C CA . THR A 1 91 ? 30.060 7.316 -37.674 1.00 62.25 91 THR A CA 1
ATOM 834 C C . THR A 1 91 ? 30.176 6.229 -38.737 1.00 62.25 91 THR A C 1
ATOM 836 O O . THR A 1 91 ? 30.932 6.397 -39.692 1.00 62.25 91 THR A O 1
ATOM 839 N N . HIS A 1 92 ? 29.377 5.166 -38.640 1.00 59.16 92 HIS A N 1
ATOM 840 C CA . HIS A 1 92 ? 29.453 4.024 -39.548 1.00 59.16 92 HIS A CA 1
ATOM 841 C C . HIS A 1 92 ? 28.836 4.305 -40.932 1.00 59.16 92 HIS A C 1
ATOM 843 O O . HIS A 1 92 ? 29.372 3.891 -41.958 1.00 59.16 92 HIS A O 1
ATOM 849 N N . ALA A 1 93 ? 27.746 5.077 -41.011 1.00 58.22 93 ALA A N 1
ATOM 850 C CA . ALA A 1 93 ? 27.189 5.525 -42.291 1.00 58.22 93 ALA A CA 1
ATOM 851 C C . ALA A 1 93 ? 28.131 6.498 -43.017 1.00 58.22 93 ALA A C 1
ATOM 853 O O . ALA A 1 93 ? 28.205 6.495 -44.246 1.00 58.22 93 ALA A O 1
ATOM 854 N N . ARG A 1 94 ? 28.877 7.316 -42.262 1.00 59.62 94 ARG A N 1
ATOM 855 C CA . ARG A 1 94 ? 29.868 8.246 -42.810 1.00 59.62 94 ARG A CA 1
ATOM 856 C C . ARG A 1 94 ? 31.103 7.520 -43.354 1.00 59.62 94 ARG A C 1
ATOM 858 O O . ARG A 1 94 ? 31.651 7.967 -44.356 1.00 59.62 94 ARG A O 1
ATOM 865 N N . THR A 1 95 ? 31.504 6.391 -42.767 1.00 55.97 95 THR A N 1
ATOM 866 C CA . THR A 1 95 ? 32.594 5.549 -43.296 1.00 55.97 95 THR A CA 1
ATOM 867 C C . THR A 1 95 ? 32.156 4.659 -44.465 1.00 55.97 95 THR A C 1
ATOM 869 O O . THR A 1 95 ? 32.949 4.420 -45.371 1.00 55.97 95 THR A O 1
ATOM 872 N N . HIS A 1 96 ? 30.894 4.213 -44.505 1.00 54.06 96 HIS A N 1
ATOM 873 C CA . HIS A 1 96 ? 30.375 3.285 -45.524 1.00 54.06 96 HIS A CA 1
ATOM 874 C C . HIS A 1 96 ? 29.502 3.920 -46.619 1.00 54.06 96 HIS A C 1
ATOM 876 O O . HIS A 1 96 ? 28.818 3.210 -47.360 1.00 54.06 96 HIS A O 1
ATOM 882 N N . ALA A 1 97 ? 29.570 5.240 -46.814 1.00 52.31 97 ALA A N 1
ATOM 883 C CA . ALA A 1 97 ? 28.818 5.968 -47.847 1.00 52.31 97 ALA A CA 1
ATOM 884 C C . ALA A 1 97 ? 29.010 5.445 -49.298 1.00 52.31 97 ALA A C 1
ATOM 886 O O . ALA A 1 97 ? 28.257 5.832 -50.190 1.00 52.31 97 ALA A O 1
ATOM 887 N N . ARG A 1 98 ? 29.968 4.536 -49.536 1.00 53.31 98 ARG A N 1
ATOM 888 C CA . ARG A 1 98 ? 30.271 3.902 -50.829 1.00 53.31 98 ARG A CA 1
ATOM 889 C C . ARG A 1 98 ? 29.425 2.649 -51.158 1.00 53.31 98 ARG A C 1
ATOM 891 O O . ARG A 1 98 ? 29.396 2.254 -52.316 1.00 53.31 98 ARG A O 1
ATOM 898 N N . THR A 1 99 ? 28.694 2.047 -50.208 1.00 54.16 99 THR A N 1
ATOM 899 C CA . THR A 1 99 ? 27.878 0.814 -50.402 1.00 54.16 99 THR A CA 1
ATOM 900 C C . THR A 1 99 ? 26.454 0.972 -49.835 1.00 54.16 99 THR A C 1
ATOM 902 O O . THR A 1 99 ? 25.984 0.234 -48.967 1.00 54.16 99 THR A O 1
ATOM 905 N N . ARG A 1 100 ? 25.771 2.019 -50.308 1.00 53.41 100 ARG A N 1
ATOM 906 C CA . ARG A 1 100 ? 24.672 2.731 -49.626 1.00 53.41 100 ARG A CA 1
ATOM 907 C C . ARG A 1 100 ? 23.342 1.980 -49.431 1.00 53.41 100 ARG A C 1
ATOM 909 O O . ARG A 1 100 ? 22.537 2.412 -48.614 1.00 53.41 100 ARG A O 1
ATOM 916 N N . THR A 1 101 ? 23.074 0.900 -50.162 1.00 56.16 101 THR A N 1
ATOM 917 C CA . THR A 1 101 ? 21.745 0.252 -50.185 1.00 56.16 101 THR A CA 1
ATOM 918 C C . THR A 1 101 ? 21.642 -0.968 -49.267 1.00 56.16 101 THR A C 1
ATOM 920 O O . THR A 1 101 ? 20.670 -1.089 -48.522 1.00 56.16 101 THR A O 1
ATOM 923 N N . TYR A 1 102 ? 22.658 -1.837 -49.245 1.00 55.09 102 TYR A N 1
ATOM 924 C CA . TYR A 1 102 ? 22.668 -3.044 -48.403 1.00 55.09 102 TYR A CA 1
ATOM 925 C C . TYR A 1 102 ? 22.828 -2.714 -46.912 1.00 55.09 102 TYR A C 1
ATOM 927 O O . TYR A 1 102 ? 22.132 -3.260 -46.055 1.00 55.09 102 TYR A O 1
ATOM 935 N N . THR A 1 103 ? 23.696 -1.748 -46.605 1.00 56.88 103 THR A N 1
ATOM 936 C CA . THR A 1 103 ? 23.957 -1.292 -45.235 1.00 56.88 103 THR A CA 1
ATOM 937 C C . THR A 1 103 ? 22.722 -0.660 -44.603 1.00 56.88 103 THR A C 1
ATOM 939 O O . THR A 1 103 ? 22.426 -0.943 -43.446 1.00 56.88 103 THR A O 1
ATOM 942 N N . HIS A 1 104 ? 21.949 0.126 -45.356 1.00 59.78 104 HIS A N 1
ATOM 943 C CA . HIS A 1 104 ? 20.750 0.795 -44.848 1.00 59.78 104 HIS A CA 1
ATOM 944 C C . HIS A 1 104 ? 19.621 -0.184 -44.497 1.00 59.78 104 HIS A C 1
ATOM 946 O O . HIS A 1 104 ? 18.989 -0.037 -43.455 1.00 59.78 104 HIS A O 1
ATOM 952 N N . ILE A 1 105 ? 19.364 -1.194 -45.336 1.00 61.66 105 ILE A N 1
ATOM 953 C CA . ILE A 1 105 ? 18.303 -2.176 -45.066 1.00 61.66 105 ILE A CA 1
ATOM 954 C C . ILE A 1 105 ? 18.694 -3.048 -43.872 1.00 61.66 105 ILE A C 1
ATOM 956 O O . ILE A 1 105 ? 17.918 -3.125 -42.925 1.00 61.66 105 ILE A O 1
ATOM 960 N N . TYR A 1 106 ? 19.906 -3.617 -43.870 1.00 60.28 106 TYR A N 1
ATOM 961 C CA . TYR A 1 106 ? 20.366 -4.510 -42.802 1.00 60.28 106 TYR A CA 1
ATOM 962 C C . TYR A 1 106 ? 20.447 -3.804 -41.444 1.00 60.28 106 TYR A C 1
ATOM 964 O O . TYR A 1 106 ? 19.953 -4.326 -40.447 1.00 60.28 106 TYR A O 1
ATOM 972 N N . THR A 1 107 ? 21.007 -2.589 -41.398 1.00 61.06 107 THR A N 1
ATOM 973 C CA . THR A 1 107 ? 21.048 -1.804 -40.156 1.00 61.06 107 THR A CA 1
ATOM 974 C C . THR A 1 107 ? 19.644 -1.445 -39.699 1.00 61.06 107 THR A C 1
ATOM 976 O O . THR A 1 107 ? 19.314 -1.693 -38.547 1.00 61.06 107 THR A O 1
ATOM 979 N N . ARG A 1 108 ? 18.771 -0.946 -40.581 1.00 63.97 108 ARG A N 1
ATOM 980 C CA . ARG A 1 108 ? 17.411 -0.563 -40.193 1.00 63.97 108 ARG A CA 1
ATOM 981 C C . ARG A 1 108 ? 16.606 -1.748 -39.673 1.00 63.97 108 ARG A C 1
ATOM 983 O O . ARG A 1 108 ? 15.971 -1.605 -38.636 1.00 63.97 108 ARG A O 1
ATOM 990 N N . THR A 1 109 ? 16.625 -2.898 -40.347 1.00 64.19 109 THR A N 1
ATOM 991 C CA . THR A 1 109 ? 15.854 -4.067 -39.906 1.00 64.19 109 THR A CA 1
ATOM 992 C C . THR A 1 109 ? 16.429 -4.668 -38.635 1.00 64.19 109 THR A C 1
ATOM 994 O O . THR A 1 109 ? 15.668 -4.876 -37.701 1.00 64.19 109 THR A O 1
ATOM 997 N N . TYR A 1 110 ? 17.746 -4.884 -38.554 1.00 63.41 110 TYR A N 1
ATOM 998 C CA . TYR A 1 110 ? 18.385 -5.504 -37.388 1.00 63.41 110 TYR A CA 1
ATOM 999 C C . TYR A 1 110 ? 18.298 -4.627 -36.136 1.00 63.41 110 TYR A C 1
ATOM 1001 O O . TYR A 1 110 ? 18.012 -5.131 -35.052 1.00 63.41 110 TYR A O 1
ATOM 1009 N N . ILE A 1 111 ? 18.520 -3.317 -36.283 1.00 60.12 111 ILE A N 1
ATOM 1010 C CA . ILE A 1 111 ? 18.437 -2.347 -35.186 1.00 60.12 111 ILE A CA 1
ATOM 1011 C C . ILE A 1 111 ? 16.980 -2.196 -34.762 1.00 60.12 111 ILE A C 1
ATOM 1013 O O . ILE A 1 111 ? 16.689 -2.298 -33.578 1.00 60.12 111 ILE A O 1
ATOM 1017 N N . HIS A 1 112 ? 16.046 -2.006 -35.697 1.00 64.81 112 HIS A N 1
ATOM 1018 C CA . HIS A 1 112 ? 14.642 -1.833 -35.335 1.00 64.81 112 HIS A CA 1
ATOM 1019 C C . HIS A 1 112 ? 14.078 -3.075 -34.644 1.00 64.81 112 HIS A C 1
ATOM 1021 O O . HIS A 1 112 ? 13.458 -2.936 -33.597 1.00 64.81 112 HIS A O 1
ATOM 1027 N N . THR A 1 113 ? 14.296 -4.282 -35.177 1.00 64.88 113 THR A N 1
ATOM 1028 C CA . THR A 1 113 ? 13.728 -5.491 -34.569 1.00 64.88 113 THR A CA 1
ATOM 1029 C C . THR A 1 113 ? 14.372 -5.804 -33.231 1.00 64.88 113 THR A C 1
ATOM 1031 O O . THR A 1 113 ? 13.630 -5.923 -32.267 1.00 64.88 113 THR A O 1
ATOM 1034 N N . ASN A 1 114 ? 15.704 -5.868 -33.130 1.00 63.31 114 ASN A N 1
ATOM 1035 C CA . ASN A 1 114 ? 16.361 -6.231 -31.869 1.00 63.31 114 ASN A CA 1
ATOM 1036 C C . ASN A 1 114 ? 16.178 -5.178 -30.781 1.00 63.31 114 ASN A C 1
ATOM 1038 O O . ASN A 1 114 ? 16.036 -5.525 -29.615 1.00 63.31 114 ASN A O 1
ATOM 1042 N N . ILE A 1 115 ? 16.171 -3.893 -31.132 1.00 62.69 115 ILE A N 1
ATOM 1043 C CA . ILE A 1 115 ? 16.045 -2.834 -30.130 1.00 62.69 115 ILE A CA 1
ATOM 1044 C C . ILE A 1 115 ? 14.591 -2.666 -29.719 1.00 62.69 115 ILE A C 1
ATOM 1046 O O . ILE A 1 115 ? 14.322 -2.541 -28.530 1.00 62.69 115 ILE A O 1
ATOM 1050 N N . HIS A 1 116 ? 13.642 -2.729 -30.657 1.00 67.00 116 HIS A N 1
ATOM 1051 C CA . HIS A 1 116 ? 12.229 -2.715 -30.296 1.00 67.00 116 HIS A CA 1
ATOM 1052 C C . HIS A 1 116 ? 11.882 -3.925 -29.430 1.00 67.00 116 HIS A C 1
ATOM 1054 O O . HIS A 1 116 ? 11.248 -3.753 -28.395 1.00 67.00 116 HIS A O 1
ATOM 1060 N N . THR A 1 117 ? 12.321 -5.137 -29.790 1.00 67.69 117 THR A N 1
ATOM 1061 C CA . THR A 1 117 ? 12.058 -6.317 -28.959 1.00 67.69 117 THR A CA 1
ATOM 1062 C C . THR A 1 117 ? 12.760 -6.216 -27.615 1.00 67.69 117 THR A C 1
ATOM 1064 O O . THR A 1 117 ? 12.096 -6.448 -26.615 1.00 67.69 117 THR A O 1
ATOM 1067 N N . TYR A 1 118 ? 14.030 -5.811 -27.542 1.00 66.31 118 TYR A N 1
ATOM 1068 C CA . TYR A 1 118 ? 14.760 -5.696 -26.274 1.00 66.31 118 TYR A CA 1
ATOM 1069 C C . TYR A 1 118 ? 14.174 -4.619 -25.354 1.00 66.31 118 TYR A C 1
ATOM 1071 O O . TYR A 1 118 ? 13.889 -4.894 -24.194 1.00 66.31 118 TYR A O 1
ATOM 1079 N N . ILE A 1 119 ? 13.920 -3.41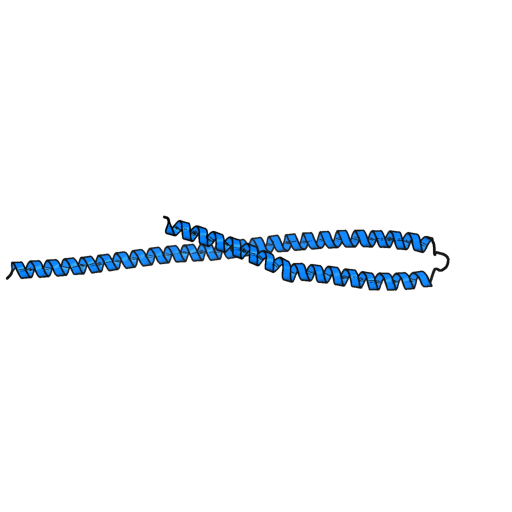2 -25.866 1.00 63.41 119 ILE A N 1
ATOM 1080 C CA . ILE A 1 119 ? 13.328 -2.317 -25.087 1.00 63.41 119 ILE A CA 1
ATOM 1081 C C . ILE A 1 119 ? 11.913 -2.686 -24.659 1.00 63.41 119 ILE A C 1
ATOM 1083 O O . ILE A 1 119 ? 11.587 -2.577 -23.480 1.00 63.41 119 ILE A O 1
ATOM 1087 N N . HIS A 1 120 ? 11.074 -3.138 -25.594 1.00 68.50 120 HIS A N 1
ATOM 1088 C CA . HIS A 1 120 ? 9.694 -3.477 -25.282 1.00 68.50 120 HIS A CA 1
ATOM 1089 C C . HIS A 1 120 ? 9.643 -4.621 -24.276 1.00 68.50 120 HIS A C 1
ATOM 1091 O O . HIS A 1 120 ? 8.983 -4.490 -23.257 1.00 68.50 120 HIS A O 1
ATOM 1097 N N . THR A 1 121 ? 10.366 -5.721 -24.503 1.00 71.50 121 THR A N 1
ATOM 1098 C CA . THR A 1 121 ? 10.349 -6.851 -23.566 1.00 71.50 121 THR A CA 1
ATOM 1099 C C . THR A 1 121 ? 10.936 -6.471 -22.218 1.00 71.50 121 THR A C 1
ATOM 1101 O 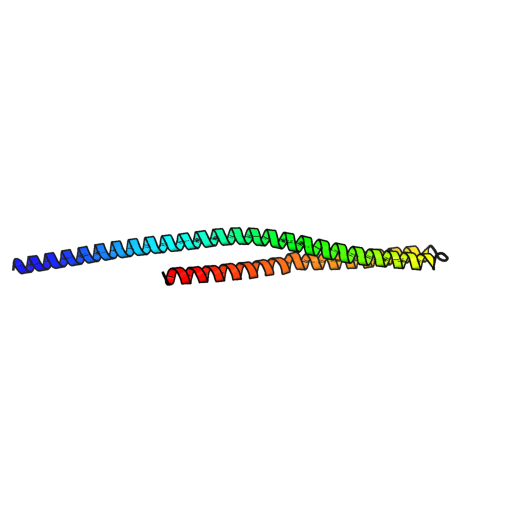O . THR A 1 121 ? 10.277 -6.736 -21.220 1.00 71.50 121 THR A O 1
ATOM 1104 N N . TYR A 1 122 ? 12.091 -5.805 -22.153 1.00 66.88 122 TYR A N 1
ATOM 1105 C CA . TYR A 1 122 ? 12.758 -5.480 -20.891 1.00 66.88 122 TYR A CA 1
ATOM 1106 C C . TYR A 1 122 ? 12.011 -4.411 -20.087 1.00 66.88 122 TYR A C 1
ATOM 1108 O O . TYR A 1 122 ? 11.753 -4.606 -18.903 1.00 66.88 122 TYR A O 1
ATOM 1116 N N . ILE A 1 123 ? 11.591 -3.305 -20.712 1.00 66.56 123 ILE A N 1
ATOM 1117 C CA . ILE A 1 123 ? 10.835 -2.255 -20.013 1.00 66.56 123 ILE A CA 1
ATOM 1118 C C . ILE A 1 123 ? 9.468 -2.784 -19.591 1.00 66.56 123 ILE A C 1
ATOM 1120 O O . ILE A 1 123 ? 9.071 -2.583 -18.445 1.00 66.56 123 ILE A O 1
ATOM 1124 N N . HIS A 1 124 ? 8.762 -3.493 -20.475 1.00 71.38 124 HIS A N 1
ATOM 1125 C CA . HIS A 1 124 ? 7.445 -4.027 -20.148 1.00 71.38 124 HIS A CA 1
ATOM 1126 C C . HIS A 1 124 ? 7.527 -5.088 -19.048 1.00 71.38 124 HIS A C 1
ATOM 1128 O O . HIS A 1 124 ? 6.730 -5.052 -18.118 1.00 71.38 124 HIS A O 1
ATOM 1134 N N . THR A 1 125 ? 8.489 -6.017 -19.101 1.00 74.69 125 THR A N 1
ATOM 1135 C CA . THR A 1 125 ? 8.659 -7.015 -18.029 1.00 74.69 125 THR A CA 1
ATOM 1136 C C . THR A 1 125 ? 9.104 -6.379 -16.720 1.00 74.69 125 THR A C 1
ATOM 1138 O O . THR A 1 125 ? 8.559 -6.738 -15.681 1.00 74.69 125 THR A O 1
ATOM 1141 N N . CYS A 1 126 ? 10.015 -5.404 -16.748 1.00 68.75 126 CYS A N 1
ATOM 1142 C CA . CYS A 1 126 ? 10.497 -4.734 -15.542 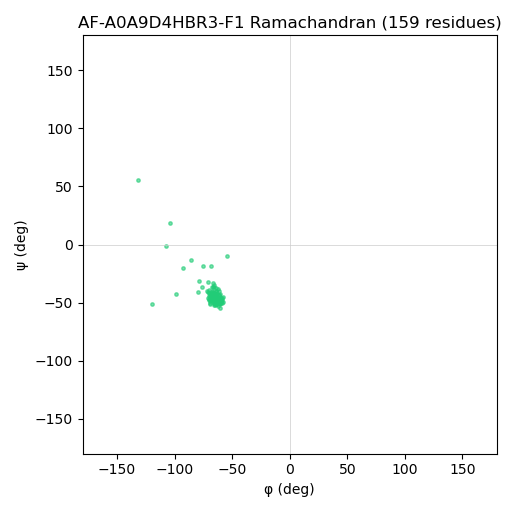1.00 68.75 126 CYS A CA 1
ATOM 1143 C C . CYS A 1 126 ? 9.406 -3.868 -14.890 1.00 68.75 126 CYS A C 1
ATOM 1145 O O . CYS A 1 126 ? 9.168 -3.992 -13.688 1.00 68.75 126 CYS A O 1
ATOM 1147 N N . MET A 1 127 ? 8.662 -3.073 -15.673 1.00 68.50 127 MET A N 1
ATOM 1148 C CA . MET A 1 127 ? 7.484 -2.353 -15.171 1.00 68.50 127 MET A CA 1
ATOM 1149 C C . MET A 1 127 ? 6.435 -3.316 -14.630 1.00 68.50 127 MET A C 1
ATOM 1151 O O . MET A 1 127 ? 5.927 -3.112 -13.531 1.00 68.50 127 MET A O 1
ATOM 1155 N N . ARG A 1 128 ? 6.109 -4.369 -15.386 1.00 71.88 128 ARG A N 1
ATOM 1156 C CA . ARG A 1 128 ? 5.088 -5.337 -14.988 1.00 71.88 128 ARG A CA 1
ATOM 1157 C C . ARG A 1 128 ? 5.473 -6.043 -13.693 1.00 71.88 128 ARG A C 1
ATOM 1159 O O . ARG A 1 128 ? 4.624 -6.164 -12.819 1.00 71.88 128 ARG A O 1
ATOM 1166 N N . ALA A 1 129 ? 6.729 -6.459 -13.544 1.00 74.81 129 ALA A N 1
ATOM 1167 C CA . ALA A 1 129 ? 7.236 -7.025 -12.300 1.00 74.81 129 ALA A CA 1
ATOM 1168 C C . ALA A 1 129 ? 7.133 -6.004 -11.157 1.00 74.81 129 ALA A C 1
ATOM 1170 O O . ALA A 1 129 ? 6.515 -6.290 -10.141 1.00 74.81 129 ALA A O 1
ATOM 1171 N N . CYS A 1 130 ? 7.619 -4.774 -11.333 1.00 68.38 130 CYS A N 1
ATOM 1172 C CA . CYS A 1 130 ? 7.538 -3.772 -10.269 1.00 68.38 130 CYS A CA 1
ATOM 1173 C C . CYS A 1 130 ? 6.099 -3.470 -9.829 1.00 68.38 130 CYS A C 1
ATOM 1175 O O . CYS A 1 130 ? 5.816 -3.464 -8.632 1.00 68.38 130 CYS A O 1
ATOM 1177 N N . ILE A 1 131 ? 5.186 -3.273 -10.779 1.00 68.31 131 ILE A N 1
ATOM 1178 C CA . ILE A 1 131 ? 3.793 -2.914 -10.491 1.00 68.31 131 ILE A CA 1
ATOM 1179 C C . ILE A 1 131 ? 3.031 -4.088 -9.872 1.00 68.31 131 ILE A C 1
ATOM 1181 O O . ILE A 1 131 ? 2.268 -3.887 -8.932 1.00 68.31 131 ILE A O 1
ATOM 1185 N N . HIS A 1 132 ? 3.227 -5.310 -10.374 1.00 72.44 132 HIS A N 1
ATOM 1186 C CA . HIS A 1 132 ? 2.432 -6.459 -9.938 1.00 72.44 132 HIS A CA 1
ATOM 1187 C C . HIS A 1 132 ? 3.043 -7.267 -8.795 1.00 72.44 132 HIS A C 1
ATOM 1189 O O . HIS A 1 132 ? 2.301 -7.992 -8.138 1.00 72.44 132 HIS A O 1
ATOM 1195 N N . THR A 1 133 ? 4.349 -7.175 -8.536 1.00 74.88 133 THR A N 1
ATOM 1196 C CA . THR A 1 133 ? 4.987 -7.947 -7.457 1.00 74.88 133 THR A CA 1
ATOM 1197 C C . THR A 1 133 ? 5.626 -7.055 -6.404 1.00 74.88 133 THR A C 1
ATOM 1199 O O . THR A 1 133 ? 5.308 -7.209 -5.226 1.00 74.88 133 THR A O 1
ATOM 1202 N N . CYS A 1 134 ? 6.461 -6.083 -6.778 1.00 69.19 134 CYS A N 1
ATOM 1203 C CA . CYS A 1 134 ? 7.192 -5.269 -5.798 1.00 69.19 134 CYS A CA 1
ATOM 1204 C C . CYS A 1 134 ? 6.288 -4.297 -5.024 1.00 69.19 134 CYS A C 1
ATOM 1206 O O . CYS A 1 134 ? 6.382 -4.211 -3.802 1.00 69.19 134 CYS A O 1
ATOM 1208 N N . ILE A 1 135 ? 5.392 -3.578 -5.707 1.00 71.00 135 ILE A N 1
ATOM 1209 C CA . ILE A 1 135 ? 4.512 -2.596 -5.054 1.00 71.00 135 ILE A CA 1
ATOM 1210 C C . ILE A 1 135 ? 3.533 -3.276 -4.075 1.00 71.00 135 ILE A C 1
ATOM 1212 O O . ILE A 1 135 ? 3.479 -2.854 -2.917 1.00 71.00 135 ILE A O 1
ATOM 1216 N N . PRO A 1 136 ? 2.814 -4.357 -4.448 1.00 76.94 136 PRO A N 1
ATOM 1217 C CA . PRO A 1 136 ? 1.898 -5.028 -3.528 1.00 76.94 136 PRO A CA 1
ATOM 1218 C C . PRO A 1 136 ? 2.609 -5.652 -2.326 1.00 76.94 136 PRO A C 1
ATOM 1220 O O . PRO A 1 136 ? 2.113 -5.546 -1.207 1.00 76.94 136 PRO A O 1
ATOM 1223 N N . THR A 1 137 ? 3.783 -6.263 -2.525 1.00 79.56 137 THR A N 1
ATOM 1224 C CA . THR A 1 137 ? 4.553 -6.867 -1.423 1.00 79.56 137 THR A CA 1
ATOM 1225 C C . THR A 1 137 ? 5.085 -5.815 -0.451 1.00 79.56 137 THR A C 1
ATOM 1227 O O . THR A 1 137 ? 4.996 -6.008 0.763 1.00 79.56 137 THR A O 1
ATOM 1230 N N . TYR A 1 138 ? 5.563 -4.672 -0.947 1.00 74.25 138 TYR A N 1
ATOM 1231 C CA . TYR A 1 138 ? 6.026 -3.577 -0.095 1.00 74.25 138 TYR A CA 1
ATOM 1232 C C . TYR A 1 138 ? 4.879 -2.943 0.700 1.00 74.25 138 TYR A C 1
ATOM 1234 O O . TYR A 1 138 ? 4.975 -2.777 1.913 1.00 74.25 138 TYR A O 1
ATOM 1242 N N . ILE A 1 139 ? 3.757 -2.642 0.040 1.00 72.44 139 ILE A N 1
ATOM 1243 C CA . ILE A 1 139 ? 2.573 -2.078 0.701 1.00 72.44 139 ILE A CA 1
ATOM 1244 C C . ILE A 1 139 ? 2.041 -3.051 1.757 1.00 72.44 139 ILE A C 1
ATOM 1246 O O . ILE A 1 139 ? 1.760 -2.642 2.883 1.00 72.44 139 ILE A O 1
ATOM 1250 N N . HIS A 1 140 ? 1.933 -4.340 1.421 1.00 78.12 140 HIS A N 1
ATOM 1251 C CA . HIS A 1 140 ? 1.452 -5.357 2.349 1.00 78.12 140 HIS A CA 1
ATOM 1252 C C . HIS A 1 140 ? 2.351 -5.471 3.583 1.00 78.12 140 HIS A C 1
ATOM 1254 O O . HIS A 1 140 ? 1.853 -5.391 4.703 1.00 78.12 140 HIS A O 1
ATOM 1260 N N . THR A 1 141 ? 3.667 -5.594 3.399 1.00 79.00 141 THR A N 1
ATOM 1261 C CA . THR A 1 141 ? 4.614 -5.726 4.519 1.00 79.00 141 THR A CA 1
ATOM 1262 C C . THR A 1 141 ? 4.647 -4.476 5.397 1.00 79.00 141 THR A C 1
ATOM 1264 O O . THR A 1 141 ? 4.595 -4.590 6.623 1.00 79.00 141 THR A O 1
ATOM 1267 N N . TYR A 1 142 ? 4.658 -3.280 4.805 1.00 75.62 142 TYR A N 1
ATOM 1268 C CA . TYR A 1 142 ? 4.701 -2.025 5.555 1.00 75.62 142 TYR A CA 1
ATOM 1269 C C . TYR A 1 142 ? 3.415 -1.777 6.353 1.00 75.62 142 TYR A C 1
ATOM 1271 O O . TYR A 1 142 ? 3.461 -1.444 7.535 1.00 75.62 142 TYR A O 1
ATOM 1279 N N . ILE A 1 143 ? 2.249 -1.986 5.740 1.00 72.00 143 ILE A N 1
ATOM 1280 C CA . ILE A 1 143 ? 0.965 -1.780 6.420 1.00 72.00 143 ILE A CA 1
ATOM 1281 C C . ILE A 1 143 ? 0.750 -2.835 7.499 1.00 72.00 143 ILE A C 1
ATOM 1283 O O . ILE A 1 143 ? 0.359 -2.493 8.613 1.00 72.00 143 ILE A O 1
ATOM 1287 N N . HIS A 1 144 ? 1.038 -4.102 7.196 1.00 75.31 144 HIS A N 1
ATOM 1288 C CA . HIS A 1 144 ? 0.894 -5.189 8.157 1.00 75.31 144 HIS A CA 1
ATOM 1289 C C . HIS A 1 144 ? 1.762 -4.953 9.400 1.00 75.31 144 HIS A C 1
ATOM 1291 O O . HIS A 1 144 ? 1.268 -5.036 10.521 1.00 75.31 144 HIS A O 1
ATOM 1297 N N . THR A 1 145 ? 3.037 -4.593 9.220 1.00 78.44 145 THR A N 1
ATOM 1298 C CA . THR A 1 145 ? 3.954 -4.322 10.343 1.00 78.44 145 THR A CA 1
ATOM 1299 C C . THR A 1 145 ? 3.549 -3.087 11.147 1.00 78.44 145 THR A C 1
ATOM 1301 O O . THR A 1 145 ? 3.527 -3.140 12.378 1.00 78.44 145 THR A O 1
ATOM 1304 N N . TYR A 1 146 ? 3.171 -1.990 10.486 1.00 73.69 146 TYR A N 1
ATOM 1305 C CA . TYR A 1 146 ? 2.763 -0.756 11.162 1.00 73.69 146 TYR A CA 1
ATOM 1306 C C . TYR A 1 146 ? 1.471 -0.929 11.972 1.00 73.69 146 TYR A C 1
ATOM 1308 O O . TYR A 1 146 ? 1.376 -0.488 13.115 1.00 73.69 146 TYR A O 1
ATOM 1316 N N . ILE A 1 147 ? 0.470 -1.605 11.407 1.00 70.62 147 ILE A N 1
ATOM 1317 C CA . ILE A 1 147 ? -0.801 -1.839 12.101 1.00 70.62 147 ILE A CA 1
ATOM 1318 C C . ILE A 1 147 ? -0.615 -2.827 13.249 1.00 70.62 147 ILE A C 1
ATOM 1320 O O . ILE A 1 147 ? -1.086 -2.559 14.353 1.00 70.62 147 ILE A O 1
ATOM 1324 N N . HIS A 1 148 ? 0.115 -3.922 13.028 1.00 73.62 148 HIS A N 1
ATOM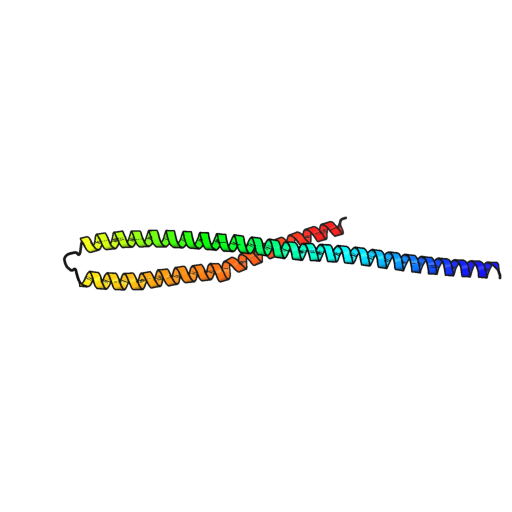 1325 C CA . HIS A 1 148 ? 0.388 -4.903 14.075 1.00 73.62 148 HIS A CA 1
ATOM 1326 C C . HIS A 1 148 ? 1.096 -4.264 15.276 1.00 73.62 148 HIS A C 1
ATOM 1328 O O . HIS A 1 148 ? 0.662 -4.433 16.414 1.00 73.62 148 HIS A O 1
ATOM 1334 N N . THR A 1 149 ? 2.167 -3.502 15.042 1.00 78.19 149 THR A N 1
ATOM 1335 C CA . THR A 1 149 ? 2.916 -2.830 16.119 1.00 78.19 149 THR A CA 1
ATOM 1336 C C . THR A 1 149 ? 2.060 -1.808 16.868 1.00 78.19 149 THR A C 1
ATOM 1338 O O . THR A 1 149 ? 2.129 -1.724 18.094 1.00 78.19 149 THR A O 1
ATOM 1341 N N . TYR A 1 150 ? 1.198 -1.074 16.162 1.00 71.69 150 TYR A N 1
ATOM 1342 C CA . TYR A 1 150 ? 0.327 -0.073 16.772 1.00 71.69 150 TYR A CA 1
ATOM 1343 C C . TYR A 1 150 ? -0.810 -0.679 17.612 1.00 71.69 150 TYR A C 1
ATOM 1345 O O . TYR A 1 150 ?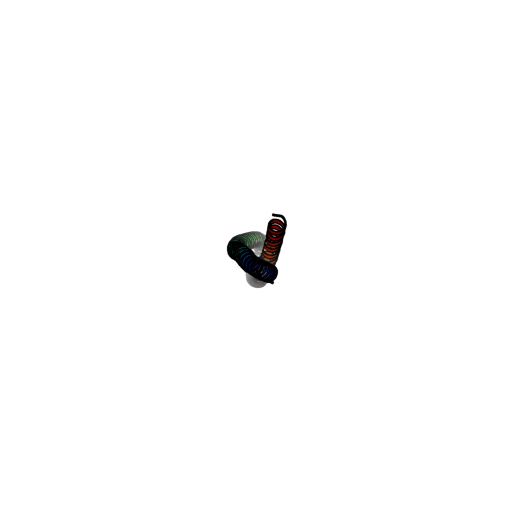 -1.101 -0.181 18.700 1.00 71.69 150 TYR A O 1
ATOM 1353 N N . ILE A 1 151 ? -1.432 -1.772 17.155 1.00 69.31 151 ILE A N 1
ATOM 1354 C CA . ILE A 1 151 ? -2.426 -2.511 17.954 1.00 69.31 151 ILE A CA 1
ATOM 1355 C C . ILE A 1 151 ? -1.773 -3.056 19.221 1.00 69.31 151 ILE A C 1
ATOM 1357 O O . ILE A 1 151 ? -2.333 -2.936 20.307 1.00 69.31 151 ILE A O 1
ATOM 1361 N N . GLN A 1 152 ? -0.570 -3.616 19.091 1.00 74.38 152 GLN A N 1
ATOM 1362 C CA . GLN A 1 152 ? 0.177 -4.167 20.215 1.00 74.38 152 GLN A CA 1
ATOM 1363 C C . GLN A 1 152 ? 0.507 -3.084 21.255 1.00 74.38 152 GLN A C 1
ATOM 1365 O O . GLN A 1 152 ? 0.332 -3.321 22.447 1.00 74.38 152 GLN A O 1
ATOM 1370 N N . TYR A 1 153 ? 0.867 -1.875 20.808 1.00 76.12 153 TYR A N 1
ATOM 1371 C CA . TYR A 1 153 ? 1.057 -0.701 21.666 1.00 76.12 153 TYR A CA 1
ATOM 1372 C C . TYR A 1 153 ? -0.224 -0.290 22.415 1.00 76.12 153 TYR A C 1
ATOM 1374 O O . TYR A 1 153 ? -0.191 -0.063 23.626 1.00 76.12 153 TYR A O 1
ATOM 1382 N N . ILE A 1 154 ? -1.370 -0.228 21.728 1.00 67.19 154 ILE A N 1
ATOM 1383 C CA . ILE A 1 154 ? -2.651 0.111 22.372 1.00 67.19 154 ILE A CA 1
ATOM 1384 C C . ILE A 1 154 ? -3.068 -0.968 23.371 1.00 67.19 154 ILE A C 1
ATOM 1386 O O . ILE A 1 154 ? -3.481 -0.635 24.478 1.00 67.19 154 ILE A O 1
ATOM 1390 N N . HIS A 1 155 ? -2.935 -2.246 23.013 1.00 69.69 155 HIS A N 1
ATOM 1391 C CA . HIS A 1 155 ? -3.245 -3.352 23.914 1.00 69.69 155 HIS A CA 1
ATOM 1392 C C . HIS A 1 155 ? -2.417 -3.259 25.199 1.00 69.69 155 HIS A C 1
ATOM 1394 O O . HIS A 1 155 ? -2.975 -3.363 26.285 1.00 69.69 155 HIS A O 1
ATOM 1400 N N . THR A 1 156 ? -1.111 -2.977 25.097 1.00 72.94 156 THR A N 1
ATOM 1401 C CA . THR A 1 156 ? -0.275 -2.751 26.284 1.00 72.94 156 THR A CA 1
ATOM 1402 C C . THR A 1 156 ? -0.690 -1.523 27.085 1.00 72.94 156 THR A C 1
ATOM 1404 O O . THR A 1 156 ? -0.650 -1.583 28.305 1.00 72.94 156 THR A O 1
ATOM 1407 N N . TYR A 1 157 ? -1.111 -0.435 26.433 1.00 72.31 157 TYR A N 1
ATOM 1408 C CA . TYR A 1 157 ? -1.545 0.786 27.113 1.00 72.31 157 TYR A CA 1
ATOM 1409 C C . TYR A 1 157 ? -2.833 0.559 27.914 1.00 72.31 157 TYR A C 1
ATOM 1411 O O . TYR A 1 157 ? -2.866 0.885 29.091 1.00 72.31 157 TYR A O 1
ATOM 1419 N N . ILE A 1 158 ? -3.843 -0.076 27.308 1.00 64.19 158 ILE A N 1
ATOM 1420 C CA . ILE A 1 158 ? -5.135 -0.366 27.953 1.00 64.19 158 ILE A CA 1
ATOM 1421 C C . ILE A 1 158 ? -4.981 -1.364 29.112 1.00 64.19 158 ILE A C 1
ATOM 1423 O O . ILE A 1 158 ? -5.684 -1.241 30.103 1.00 64.19 158 ILE A O 1
ATOM 1427 N N . LEU A 1 159 ? -4.074 -2.344 29.015 1.00 62.72 159 LEU A N 1
ATOM 1428 C CA . LEU A 1 159 ? -3.837 -3.316 30.095 1.00 62.72 159 LEU A CA 1
ATOM 1429 C C . LEU A 1 159 ? -3.046 -2.744 31.285 1.00 62.72 159 LEU A C 1
ATOM 1431 O O . LEU A 1 159 ? -3.047 -3.357 32.349 1.00 62.72 159 LEU A O 1
ATOM 1435 N N . HIS A 1 160 ? -2.342 -1.622 31.099 1.00 54.56 160 HIS A N 1
ATOM 1436 C CA . HIS A 1 160 ? -1.490 -0.992 32.118 1.00 54.56 160 HIS A CA 1
ATOM 1437 C C . HIS A 1 160 ? -2.056 0.310 32.716 1.00 54.56 160 HIS A C 1
ATOM 1439 O O . HIS A 1 160 ? -1.408 0.886 33.594 1.00 54.56 160 HIS A O 1
ATOM 1445 N N . THR A 1 161 ? -3.227 0.771 32.269 1.00 51.59 161 THR A N 1
ATOM 1446 C CA . THR A 1 161 ? -4.004 1.886 32.855 1.00 51.59 161 THR A CA 1
ATOM 1447 C C . THR A 1 161 ? -5.266 1.372 33.517 1.00 51.59 161 THR A C 1
ATOM 1449 O O . THR A 1 161 ? -5.552 1.819 34.647 1.00 51.59 161 THR A O 1
#

Sequence (161 aa):
MHTYMHTYIHKYIHTYIHTYIHTYIHTYIHTYIHTYIHTYIHTYIHTYKHTYIHAYIHTYINTYIHTYIHTYIHTYIHTYIHTYIRTYVHTHARTHARTRTYTHIYTRTYIHTNIHTYIHTYIHTCMRACIHTCIPTYIHTYIHTYIHTYIQYIHTYILHT

Secondary structure (DSSP, 8-state):
-HHHHHHHHHHHHHHHHHHHHHHHHHHHHHHHHHHHHHHHHHHHHHHHHHHHHHHHHHHHHHHHHHHHHHHHHHHHHHHHHHHHHHHHHHHHHHH-TTSTTHHHHHHHHHHHHHHHHHHHHHHHHHHHHIIIIIHHHHHHHHHHHHHHHHHHHHHHHHHH-